Protein AF-A0A7J2HXV3-F1 (afdb_monomer)

Solvent-accessible surface area (backbone atoms only — not comparable to full-atom values): 4675 Å² total; per-residue (Å²): 132,83,78,56,60,65,61,53,46,51,52,50,52,52,56,49,49,61,31,48,77,71,74,41,82,67,48,55,60,57,53,9,63,74,72,71,47,56,51,70,58,34,48,52,49,48,52,51,36,38,74,71,65,78,43,74,71,82,56,75,74,77,93,84,79,87,87,83,88,78,87,89,132

Sequence (73 aa):
MEIDREKLKEKIVSVVDELNKKGIYPRVEEVARKIGISDAIAHDLVLELQAEGKIFARWVDKCKKILSTSIEW

Radius of gyration: 14.68 Å; Cα contacts (8 Å, |Δi|>4): 48; chains: 1; bounding box: 27×44×39 Å

Structure (mmCIF, N/CA/C/O backbone):
data_AF-A0A7J2HXV3-F1
#
_entry.id   AF-A0A7J2HXV3-F1
#
loop_
_atom_site.group_PDB
_atom_site.id
_atom_site.type_symbol
_atom_site.label_atom_id
_atom_site.label_alt_id
_atom_site.label_comp_id
_atom_site.label_asym_id
_atom_site.label_entity_id
_atom_site.label_seq_id
_atom_site.pdbx_PDB_ins_code
_atom_site.Cartn_x
_atom_site.Cartn_y
_atom_site.Cartn_z
_atom_site.occupancy
_atom_site.B_iso_or_equiv
_atom_site.auth_seq_id
_atom_site.auth_comp_id
_atom_site.auth_asym_id
_atom_site.auth_atom_id
_atom_site.pdbx_PDB_model_num
ATOM 1 N N . MET A 1 1 ? -0.684 4.582 -26.412 1.00 43.94 1 MET A N 1
ATOM 2 C CA . MET A 1 1 ? -1.519 4.338 -25.221 1.00 43.94 1 MET A CA 1
ATOM 3 C C . MET A 1 1 ? -0.655 4.670 -24.031 1.00 43.94 1 MET A C 1
ATOM 5 O O . MET A 1 1 ? 0.223 3.886 -23.694 1.00 43.94 1 MET A O 1
ATOM 9 N N . GLU A 1 2 ? -0.807 5.874 -23.497 1.00 53.53 2 GLU A N 1
ATOM 10 C CA . GLU A 1 2 ? -0.154 6.239 -22.247 1.00 53.53 2 GLU A CA 1
ATOM 11 C C . GLU A 1 2 ? -0.876 5.436 -21.168 1.00 53.53 2 GLU A C 1
ATOM 13 O O . GLU A 1 2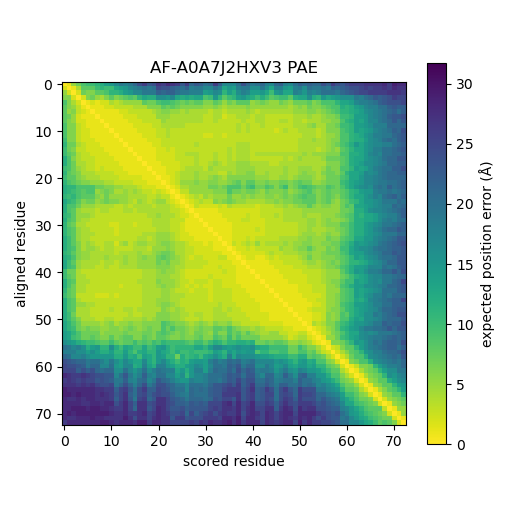 ? -2.063 5.625 -20.918 1.00 53.53 2 GLU A O 1
ATOM 18 N N . ILE A 1 3 ? -0.223 4.403 -20.644 1.00 58.84 3 ILE A N 1
ATOM 19 C CA . ILE A 1 3 ? -0.727 3.744 -19.446 1.00 58.84 3 ILE A CA 1
ATOM 20 C C . ILE A 1 3 ? -0.498 4.775 -18.346 1.00 58.84 3 ILE A C 1
ATOM 22 O O . ILE A 1 3 ? 0.628 4.913 -17.873 1.00 58.84 3 ILE A O 1
ATOM 26 N N . ASP A 1 4 ? -1.538 5.548 -18.022 1.00 78.06 4 ASP A N 1
ATOM 27 C CA . ASP A 1 4 ? -1.522 6.579 -16.986 1.00 78.06 4 ASP A CA 1
ATOM 28 C C . ASP A 1 4 ? -1.097 5.943 -15.658 1.00 78.06 4 ASP A C 1
ATOM 30 O O . ASP A 1 4 ? -1.910 5.381 -14.914 1.00 78.06 4 ASP A O 1
ATOM 34 N N . ARG A 1 5 ? 0.204 5.994 -15.357 1.00 76.38 5 ARG A N 1
ATOM 35 C CA . ARG A 1 5 ? 0.762 5.473 -14.102 1.00 76.38 5 ARG A CA 1
ATOM 36 C C . ARG A 1 5 ? 0.068 6.109 -12.901 1.00 76.38 5 ARG A C 1
ATOM 38 O O . ARG A 1 5 ? -0.140 5.433 -11.901 1.00 76.38 5 ARG A O 1
ATOM 45 N N . GLU A 1 6 ? -0.373 7.357 -13.029 1.00 81.56 6 GLU A N 1
ATOM 46 C CA . GLU A 1 6 ? -1.173 8.050 -12.017 1.00 81.56 6 GLU A CA 1
ATOM 47 C C . GLU A 1 6 ? -2.502 7.344 -11.724 1.00 81.56 6 GLU A C 1
ATOM 49 O O . GLU A 1 6 ? -2.822 7.110 -10.560 1.00 81.56 6 GLU A O 1
ATOM 54 N N . LYS A 1 7 ? -3.230 6.878 -12.746 1.00 85.12 7 LYS A N 1
ATOM 55 C CA . LYS A 1 7 ? -4.459 6.084 -12.553 1.00 85.12 7 LYS A CA 1
ATOM 56 C C . LYS A 1 7 ? -4.189 4.761 -11.847 1.00 85.12 7 LYS A C 1
ATOM 58 O O . LYS A 1 7 ? -5.018 4.298 -11.062 1.00 85.12 7 LYS A O 1
ATOM 63 N N . LEU A 1 8 ? -3.055 4.123 -12.143 1.00 85.81 8 LEU A N 1
ATOM 64 C CA . LEU A 1 8 ? -2.659 2.889 -11.465 1.00 85.81 8 LEU A CA 1
ATOM 65 C C . LEU A 1 8 ? -2.319 3.156 -9.997 1.00 85.81 8 LEU A C 1
ATOM 67 O O . LEU A 1 8 ? -2.805 2.430 -9.132 1.00 85.81 8 LEU A O 1
ATOM 71 N N . LYS A 1 9 ? -1.563 4.223 -9.711 1.00 84.19 9 LYS A N 1
ATOM 72 C CA . LYS A 1 9 ? -1.268 4.672 -8.343 1.00 84.19 9 LYS A CA 1
ATOM 73 C C . LYS A 1 9 ? -2.553 4.957 -7.564 1.00 84.19 9 LYS A C 1
ATOM 75 O O . LYS A 1 9 ? -2.707 4.465 -6.451 1.00 84.19 9 LYS A O 1
ATOM 80 N N . GLU A 1 10 ? -3.504 5.675 -8.158 1.00 87.69 10 GLU A N 1
ATOM 81 C CA . GLU A 1 10 ? -4.778 6.011 -7.513 1.00 87.69 10 GLU A CA 1
ATOM 82 C C . GLU A 1 10 ? -5.618 4.760 -7.205 1.00 87.69 10 G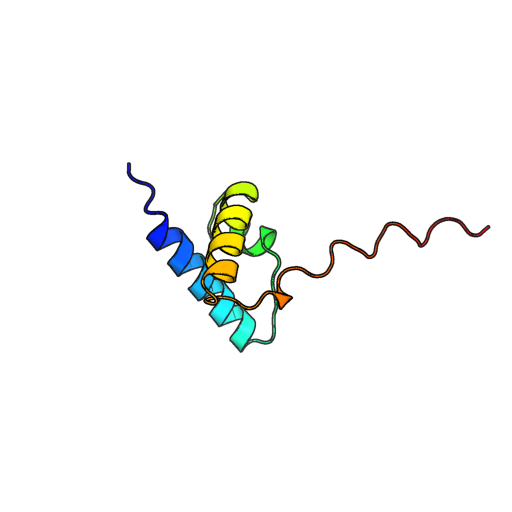LU A C 1
ATOM 84 O O . GLU A 1 10 ? -6.127 4.607 -6.094 1.00 87.69 10 GLU A O 1
ATOM 89 N N . LYS A 1 11 ? -5.681 3.798 -8.138 1.00 87.75 11 LYS A N 1
ATOM 90 C CA . LYS A 1 11 ? -6.324 2.497 -7.892 1.00 87.75 11 LYS A CA 1
ATOM 91 C C . LYS A 1 11 ? -5.644 1.709 -6.776 1.00 87.75 11 LYS A C 1
ATOM 93 O O . LYS A 1 11 ? -6.347 1.120 -5.957 1.00 87.75 11 LYS A O 1
ATOM 98 N N . ILE A 1 12 ? -4.309 1.690 -6.734 1.00 85.81 12 ILE A N 1
ATOM 99 C CA . ILE A 1 12 ? -3.552 1.032 -5.659 1.00 85.81 12 ILE A CA 1
ATOM 100 C C . ILE A 1 12 ? -3.931 1.656 -4.320 1.00 85.81 12 ILE A C 1
ATOM 102 O O . ILE A 1 12 ? -4.349 0.928 -3.425 1.00 85.81 12 ILE A O 1
ATOM 106 N N . VAL A 1 13 ? -3.866 2.984 -4.200 1.00 86.12 13 VAL A N 1
ATOM 107 C CA . VAL A 1 13 ? -4.224 3.704 -2.968 1.00 86.12 13 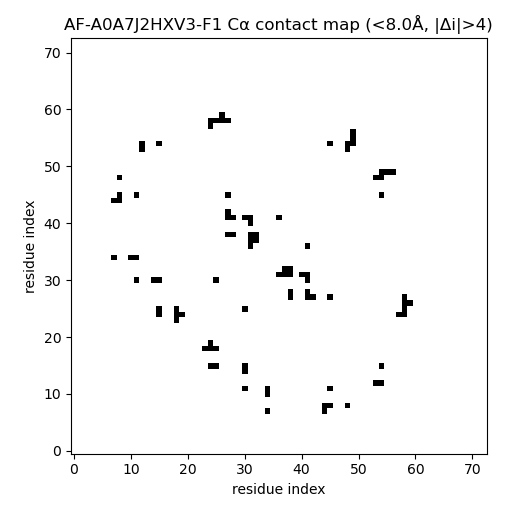VAL A CA 1
ATOM 108 C C . VAL A 1 13 ? -5.671 3.428 -2.562 1.00 86.12 13 VAL A C 1
ATOM 110 O O . VAL A 1 13 ? -5.928 3.164 -1.393 1.00 86.12 13 VAL A O 1
ATOM 113 N N . SER A 1 14 ? -6.611 3.424 -3.508 1.00 88.00 14 SER A N 1
ATOM 114 C CA . SER A 1 14 ? -8.022 3.147 -3.224 1.00 88.00 14 SER A CA 1
ATOM 115 C C . SER A 1 14 ? -8.230 1.729 -2.679 1.00 88.00 14 SER A C 1
ATOM 117 O O . SER A 1 14 ? -8.842 1.553 -1.628 1.00 88.00 14 SER A O 1
ATOM 119 N N . VAL A 1 15 ? -7.640 0.717 -3.326 1.00 85.25 15 VAL A N 1
ATOM 120 C CA . VAL A 1 15 ? -7.705 -0.681 -2.866 1.00 85.25 15 VAL A CA 1
ATOM 121 C C . VAL A 1 15 ? -7.034 -0.850 -1.499 1.00 85.25 15 VAL A C 1
ATOM 123 O O . VAL A 1 15 ? -7.554 -1.566 -0.641 1.00 85.25 15 VAL A O 1
ATOM 126 N N . VAL A 1 16 ? -5.886 -0.197 -1.300 1.00 81.81 16 VAL A N 1
ATOM 127 C CA . VAL A 1 16 ? -5.137 -0.167 -0.038 1.00 81.81 16 VAL A CA 1
ATOM 128 C C . VAL A 1 16 ? -5.990 0.420 1.081 1.00 81.81 16 VAL A C 1
ATOM 130 O O . VAL A 1 16 ? -6.108 -0.196 2.137 1.00 81.81 16 VAL A O 1
ATOM 133 N N . ASP A 1 17 ? -6.605 1.577 0.849 1.00 84.00 17 ASP A N 1
ATOM 134 C CA . ASP A 1 17 ? -7.432 2.289 1.822 1.00 84.00 17 ASP A CA 1
ATOM 135 C C . ASP A 1 17 ? -8.686 1.491 2.201 1.00 84.00 17 ASP A C 1
ATOM 137 O O . ASP A 1 17 ? -8.982 1.328 3.385 1.00 84.00 17 ASP A O 1
ATOM 141 N N . GLU A 1 18 ? -9.381 0.907 1.219 1.00 85.25 18 GLU A N 1
ATOM 142 C CA . GLU A 1 18 ? -10.538 0.040 1.467 1.00 85.25 18 GLU A CA 1
ATOM 143 C C . GLU A 1 18 ? -10.197 -1.155 2.363 1.00 85.25 18 GLU A C 1
ATOM 145 O O . GLU A 1 18 ? -10.989 -1.547 3.225 1.00 85.25 18 GLU A O 1
ATOM 150 N N . LEU A 1 19 ? -9.030 -1.761 2.149 1.00 81.19 19 LEU A N 1
ATOM 151 C CA . LEU A 1 19 ? -8.590 -2.916 2.925 1.00 81.19 19 LEU A CA 1
ATOM 152 C C . LEU A 1 19 ? -8.091 -2.488 4.306 1.00 81.19 19 LEU A C 1
ATOM 154 O O . LEU A 1 19 ? -8.453 -3.120 5.298 1.00 81.19 19 LEU A O 1
ATOM 158 N N . ASN A 1 20 ? -7.396 -1.355 4.398 1.00 78.75 20 ASN A N 1
ATOM 159 C CA . ASN A 1 20 ? -6.957 -0.779 5.664 1.00 78.75 20 ASN A CA 1
ATOM 160 C C . ASN A 1 20 ? -8.147 -0.383 6.559 1.00 78.75 20 ASN A C 1
ATOM 162 O O . ASN A 1 20 ? -8.140 -0.673 7.753 1.00 78.75 20 ASN A O 1
ATOM 166 N N . LYS A 1 21 ? -9.227 0.168 5.984 1.00 80.50 21 LYS A N 1
ATOM 167 C CA . LYS A 1 21 ? -10.506 0.420 6.683 1.00 80.50 21 LYS A CA 1
ATOM 168 C C . LYS A 1 21 ? -11.134 -0.848 7.262 1.00 80.50 21 LYS A C 1
ATOM 170 O O . LYS A 1 21 ? -11.832 -0.783 8.269 1.00 80.50 21 LYS A O 1
ATOM 175 N N . LYS A 1 22 ? -10.875 -2.003 6.646 1.00 80.44 22 LYS A N 1
ATOM 176 C CA . LYS A 1 22 ? -11.292 -3.327 7.136 1.00 80.44 22 LYS A CA 1
ATOM 177 C C . LYS A 1 22 ? -10.270 -3.960 8.091 1.00 80.44 22 LYS A C 1
ATOM 179 O O . LYS A 1 22 ? -10.482 -5.084 8.534 1.00 80.44 22 LYS A O 1
ATOM 184 N N . GLY A 1 23 ? -9.167 -3.272 8.397 1.00 76.62 23 GLY A N 1
ATOM 185 C CA . GLY A 1 23 ? -8.054 -3.794 9.195 1.00 76.62 23 GLY A CA 1
ATOM 186 C C . GLY A 1 23 ? -7.217 -4.858 8.475 1.00 76.62 23 GLY A C 1
ATOM 187 O O . GLY A 1 23 ? -6.479 -5.599 9.122 1.00 76.62 23 GLY A O 1
ATOM 188 N N . ILE A 1 24 ? -7.345 -4.960 7.150 1.00 77.25 24 ILE A N 1
ATOM 189 C CA . ILE A 1 24 ? -6.676 -5.951 6.307 1.00 77.25 24 ILE A CA 1
ATOM 190 C C . ILE A 1 24 ? -5.505 -5.280 5.588 1.00 77.25 24 ILE A C 1
ATOM 192 O O . ILE A 1 24 ? -5.673 -4.289 4.884 1.00 77.25 24 ILE A O 1
ATOM 196 N N . TYR A 1 25 ? -4.320 -5.869 5.720 1.00 76.25 25 TYR A N 1
ATOM 197 C CA . TYR A 1 25 ? -3.113 -5.454 5.008 1.00 76.25 25 TYR A CA 1
ATOM 198 C C . TYR A 1 25 ? -2.820 -6.496 3.920 1.00 76.25 25 TYR A C 1
ATOM 200 O O . TYR A 1 25 ? -2.217 -7.532 4.217 1.00 76.25 25 TYR A O 1
ATOM 208 N N . PRO A 1 26 ? -3.322 -6.317 2.688 1.00 74.56 26 PRO A N 1
ATOM 209 C CA . PRO A 1 26 ? -3.087 -7.267 1.611 1.00 74.56 26 PRO A CA 1
ATOM 210 C C . PRO A 1 26 ? -1.631 -7.175 1.132 1.00 74.56 26 PRO A C 1
ATOM 212 O O . PRO A 1 26 ? -0.914 -6.205 1.372 1.00 74.56 26 PRO A O 1
ATOM 215 N N . ARG A 1 27 ? -1.191 -8.207 0.418 1.00 81.31 27 ARG A N 1
ATOM 216 C CA . ARG A 1 27 ? 0.131 -8.224 -0.214 1.00 81.31 27 ARG A CA 1
ATOM 217 C C . ARG A 1 27 ? 0.110 -7.427 -1.513 1.00 81.31 27 ARG A C 1
ATOM 219 O O . ARG A 1 27 ? -0.931 -7.315 -2.159 1.00 81.31 27 ARG A O 1
ATOM 226 N N . VAL A 1 28 ? 1.281 -6.966 -1.947 1.00 82.62 28 VAL A N 1
ATOM 227 C CA . VAL A 1 28 ? 1.463 -6.320 -3.259 1.00 82.62 28 VAL A CA 1
ATOM 228 C C . VAL A 1 28 ? 0.924 -7.202 -4.390 1.00 82.62 28 VAL A C 1
ATOM 230 O O . VAL A 1 28 ? 0.233 -6.709 -5.272 1.00 82.62 28 VAL A O 1
ATOM 233 N N . GLU A 1 29 ? 1.147 -8.515 -4.316 1.00 83.00 29 GLU A N 1
ATOM 234 C CA . GLU A 1 29 ? 0.650 -9.492 -5.295 1.00 83.00 29 GLU A CA 1
ATOM 235 C C . GLU A 1 29 ? -0.884 -9.524 -5.390 1.00 83.00 29 GLU A C 1
ATOM 237 O O . GLU A 1 29 ? -1.438 -9.649 -6.479 1.00 83.00 29 GLU A O 1
ATOM 242 N N . GLU A 1 30 ? -1.585 -9.396 -4.262 1.00 83.25 30 GLU A N 1
ATOM 243 C CA . GLU A 1 30 ? -3.054 -9.370 -4.225 1.00 83.25 30 GLU A CA 1
ATOM 244 C C . GLU A 1 30 ? -3.584 -8.085 -4.862 1.00 83.25 30 GLU A C 1
ATOM 246 O O . GLU A 1 30 ? -4.542 -8.111 -5.636 1.00 83.25 30 GLU A O 1
ATOM 251 N N . VAL A 1 31 ? -2.924 -6.956 -4.591 1.00 84.00 31 VAL A N 1
ATOM 252 C CA . VAL A 1 31 ? -3.255 -5.677 -5.227 1.00 84.00 31 VAL A CA 1
ATOM 253 C C . VAL A 1 31 ? -2.969 -5.721 -6.727 1.00 84.00 31 VAL A C 1
ATOM 255 O O . VAL A 1 31 ? -3.808 -5.281 -7.513 1.00 84.00 31 VAL A O 1
ATOM 258 N N . ALA A 1 32 ? -1.851 -6.325 -7.137 1.00 85.88 32 ALA A N 1
ATOM 259 C CA . ALA A 1 32 ? -1.492 -6.519 -8.538 1.00 85.88 32 ALA A CA 1
ATOM 260 C C . ALA A 1 32 ? -2.578 -7.306 -9.288 1.00 85.88 32 ALA A C 1
ATOM 262 O O . ALA A 1 32 ? -3.091 -6.839 -10.306 1.00 85.88 32 ALA A O 1
ATOM 263 N N . ARG A 1 33 ? -3.015 -8.444 -8.725 1.00 86.56 33 ARG A N 1
ATOM 264 C CA . ARG A 1 33 ? -4.099 -9.272 -9.283 1.00 86.56 33 ARG A CA 1
ATOM 265 C C . ARG A 1 33 ? -5.422 -8.522 -9.360 1.00 86.56 33 ARG A C 1
ATOM 267 O O . ARG A 1 33 ? -6.123 -8.628 -10.361 1.00 86.56 33 ARG A O 1
ATOM 274 N N . LYS A 1 34 ? -5.763 -7.752 -8.324 1.00 84.56 34 LYS A N 1
ATOM 275 C CA . LYS A 1 34 ? -7.031 -7.014 -8.252 1.00 84.56 34 LYS A CA 1
ATOM 276 C C . LYS A 1 34 ? -7.101 -5.867 -9.264 1.00 84.56 34 LYS A C 1
ATOM 278 O O . LYS A 1 34 ? -8.184 -5.533 -9.735 1.00 84.56 34 LYS A O 1
ATOM 283 N N . ILE A 1 35 ? -5.956 -5.276 -9.601 1.00 84.25 35 ILE A N 1
ATOM 284 C CA . ILE A 1 35 ? -5.845 -4.184 -10.578 1.00 84.25 35 ILE A CA 1
ATOM 285 C C . ILE A 1 35 ? -5.559 -4.718 -11.992 1.00 84.25 35 ILE A C 1
ATOM 287 O O . ILE A 1 35 ? -5.803 -4.011 -12.969 1.00 84.25 35 ILE A O 1
ATOM 291 N N . GLY A 1 36 ? -5.109 -5.969 -12.116 1.00 86.50 36 GLY A N 1
ATOM 292 C CA . GLY A 1 36 ? -4.779 -6.604 -13.391 1.00 86.50 36 GLY A CA 1
ATOM 293 C C . GLY A 1 36 ? -3.426 -6.158 -13.950 1.00 86.50 36 GLY A C 1
ATOM 294 O O . GLY A 1 36 ? -3.274 -6.051 -15.164 1.00 86.50 36 GLY A O 1
ATOM 295 N N . ILE A 1 37 ? -2.462 -5.862 -13.076 1.00 86.31 37 ILE A N 1
ATOM 296 C CA . ILE A 1 37 ? -1.093 -5.476 -13.446 1.00 86.31 37 ILE A CA 1
ATOM 297 C C . ILE A 1 37 ? -0.090 -6.537 -13.001 1.00 86.31 37 ILE A C 1
ATOM 299 O O . ILE A 1 37 ? -0.365 -7.325 -12.096 1.00 86.31 37 ILE A O 1
ATOM 303 N N . SER A 1 38 ? 1.090 -6.537 -13.620 1.00 87.25 38 SER A N 1
ATOM 304 C CA . SER A 1 38 ? 2.194 -7.401 -13.199 1.00 87.25 38 SER A CA 1
ATOM 305 C C . SER A 1 38 ? 2.650 -7.065 -11.780 1.00 87.25 38 SER A C 1
ATOM 307 O O . SER A 1 38 ? 2.674 -5.896 -11.386 1.00 87.25 38 SER A O 1
ATOM 309 N N . ASP A 1 39 ? 3.079 -8.085 -11.040 1.00 83.50 39 ASP A N 1
ATOM 310 C CA . ASP A 1 39 ? 3.652 -7.963 -9.696 1.00 83.50 39 ASP A CA 1
ATOM 311 C C . ASP A 1 39 ? 4.813 -6.958 -9.649 1.00 83.50 39 ASP A C 1
ATOM 313 O O . ASP A 1 39 ? 4.829 -6.098 -8.773 1.00 83.50 39 ASP A O 1
ATOM 317 N N . ALA A 1 40 ? 5.712 -6.985 -10.638 1.00 84.75 40 ALA A N 1
ATOM 318 C CA . ALA A 1 40 ? 6.822 -6.045 -10.749 1.00 84.75 40 ALA A CA 1
ATOM 319 C C . ALA A 1 40 ? 6.354 -4.582 -10.834 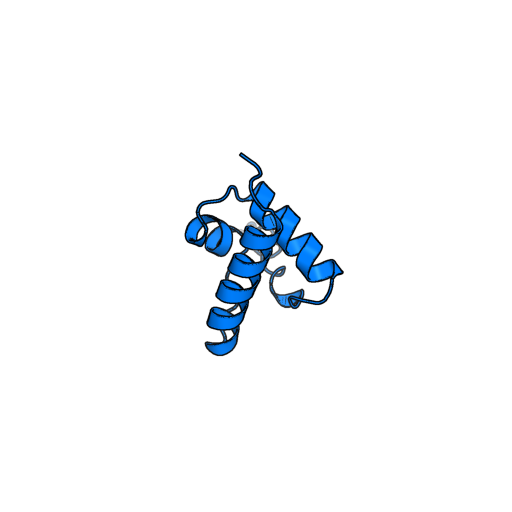1.00 84.75 40 ALA A C 1
ATOM 321 O O . ALA A 1 40 ? 6.905 -3.717 -10.160 1.00 84.75 40 ALA A O 1
ATOM 322 N N . ILE A 1 41 ? 5.302 -4.309 -11.616 1.00 86.62 41 ILE A N 1
ATOM 323 C CA . ILE A 1 41 ? 4.736 -2.959 -11.757 1.00 86.62 41 ILE A CA 1
ATOM 324 C C . ILE A 1 41 ? 4.058 -2.547 -10.452 1.00 86.62 41 ILE A C 1
ATOM 326 O O . ILE A 1 41 ? 4.251 -1.434 -9.979 1.00 86.62 41 ILE A O 1
ATOM 330 N N . ALA A 1 42 ? 3.283 -3.445 -9.842 1.00 85.06 42 ALA A N 1
ATOM 331 C CA . ALA A 1 42 ? 2.649 -3.168 -8.560 1.00 85.06 42 ALA A CA 1
ATOM 332 C C . ALA A 1 42 ? 3.686 -2.870 -7.471 1.00 85.06 42 ALA A C 1
ATOM 334 O O . ALA A 1 42 ? 3.482 -1.961 -6.675 1.00 85.06 42 ALA A O 1
ATOM 335 N N . HIS A 1 43 ? 4.801 -3.599 -7.452 1.00 84.56 43 HIS A N 1
ATOM 336 C CA . HIS A 1 43 ? 5.881 -3.397 -6.495 1.00 84.56 43 HIS A CA 1
ATOM 337 C C . HIS A 1 43 ? 6.577 -2.048 -6.688 1.00 84.56 43 HIS A C 1
ATOM 339 O O . HIS A 1 43 ? 6.795 -1.340 -5.709 1.00 84.56 43 HIS A O 1
ATOM 345 N N . ASP A 1 44 ? 6.872 -1.672 -7.934 1.00 88.06 44 ASP A N 1
ATOM 346 C CA . ASP A 1 44 ? 7.442 -0.366 -8.281 1.00 88.06 44 ASP A 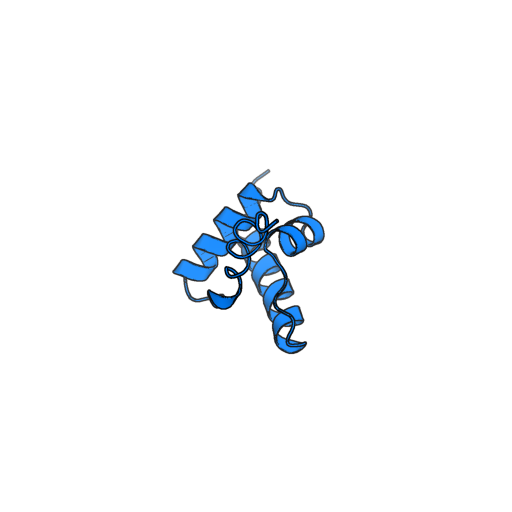CA 1
ATOM 347 C C . ASP A 1 44 ? 6.521 0.775 -7.813 1.00 88.06 44 ASP A C 1
ATOM 349 O O . ASP A 1 44 ? 6.928 1.640 -7.041 1.00 88.06 44 ASP A O 1
ATOM 353 N N . LEU A 1 45 ? 5.229 0.694 -8.149 1.00 86.31 45 LEU A N 1
ATOM 354 C CA . LEU A 1 45 ? 4.236 1.702 -7.771 1.00 86.31 45 LEU A CA 1
ATOM 355 C C . LEU A 1 45 ? 3.998 1.772 -6.255 1.00 86.31 45 LEU A C 1
ATOM 357 O O . LEU A 1 45 ? 3.806 2.857 -5.712 1.00 86.31 45 LEU A O 1
ATOM 361 N N . VAL A 1 46 ? 3.998 0.634 -5.556 1.00 84.75 46 VAL A N 1
ATOM 362 C CA . VAL A 1 46 ? 3.881 0.581 -4.089 1.00 84.75 46 VAL A CA 1
ATOM 363 C C . VAL A 1 46 ? 5.108 1.213 -3.433 1.00 84.75 46 VAL A C 1
ATOM 365 O O . VAL A 1 46 ? 4.949 1.995 -2.500 1.00 84.75 46 VAL A O 1
ATOM 368 N N . LEU A 1 47 ? 6.318 0.937 -3.926 1.00 84.94 47 LEU A N 1
ATOM 369 C CA . LEU A 1 47 ? 7.535 1.579 -3.424 1.00 84.94 47 LEU A CA 1
ATOM 370 C C . LEU A 1 47 ? 7.501 3.095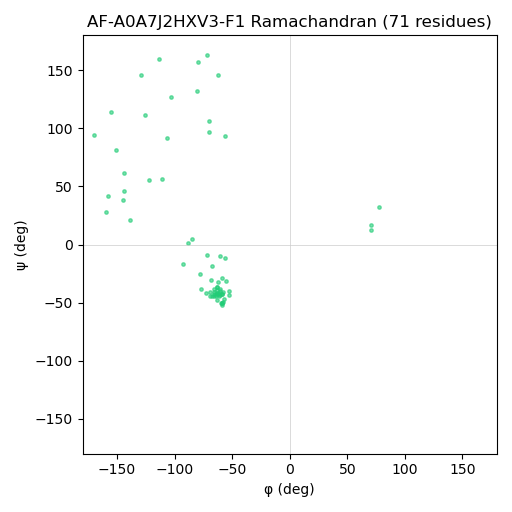 -3.627 1.00 84.94 47 LEU A C 1
ATOM 372 O O . LEU A 1 47 ? 7.814 3.832 -2.693 1.00 84.94 47 LEU A O 1
ATOM 376 N N . GLU A 1 48 ? 7.079 3.563 -4.804 1.00 86.62 48 GLU A N 1
ATOM 377 C CA . GLU A 1 48 ? 6.894 4.993 -5.066 1.00 86.62 48 GLU A CA 1
ATOM 378 C C . GLU A 1 48 ? 5.885 5.610 -4.088 1.00 86.62 48 GLU A C 1
ATOM 380 O O . GLU A 1 48 ? 6.190 6.591 -3.417 1.00 86.62 48 GLU A O 1
ATOM 385 N N . LEU A 1 49 ? 4.709 4.996 -3.928 1.00 85.75 49 LEU A N 1
ATOM 386 C CA . LEU A 1 49 ? 3.667 5.477 -3.015 1.00 85.75 49 LEU A CA 1
ATOM 387 C C . LEU A 1 49 ? 4.112 5.474 -1.545 1.00 85.75 49 LEU A C 1
ATOM 389 O O . LEU A 1 49 ?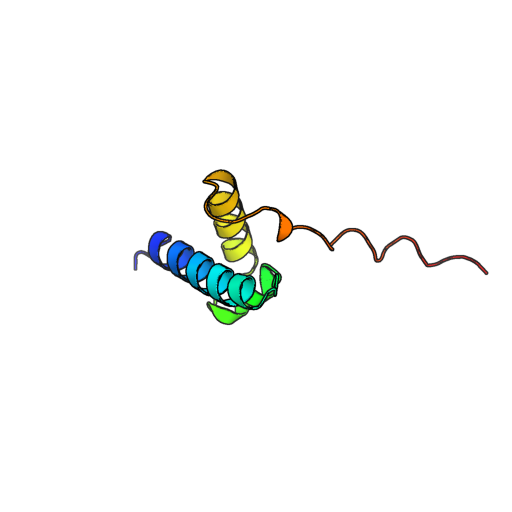 3.668 6.317 -0.762 1.00 85.75 49 LEU A O 1
ATOM 393 N N . GLN A 1 50 ? 4.971 4.530 -1.159 1.00 83.88 50 GLN A N 1
ATOM 394 C CA . GLN A 1 50 ? 5.560 4.460 0.174 1.00 83.88 50 GLN A CA 1
ATOM 395 C C . GLN A 1 50 ? 6.603 5.565 0.374 1.00 83.88 50 GLN A C 1
ATOM 397 O O . GLN A 1 50 ? 6.617 6.197 1.429 1.00 83.88 50 GLN A O 1
ATOM 402 N N . ALA A 1 51 ? 7.440 5.829 -0.632 1.00 85.12 51 ALA A N 1
ATOM 403 C CA . ALA A 1 51 ? 8.387 6.942 -0.621 1.00 85.12 51 ALA A CA 1
ATOM 404 C C . ALA A 1 51 ? 7.668 8.303 -0.575 1.00 85.12 51 ALA A C 1
ATOM 406 O O . ALA A 1 51 ? 8.110 9.209 0.126 1.00 85.12 51 ALA A O 1
ATOM 407 N N . GLU A 1 52 ? 6.521 8.423 -1.250 1.00 84.19 52 GLU A N 1
ATOM 408 C CA . GLU A 1 52 ? 5.633 9.592 -1.197 1.00 84.19 52 GLU A CA 1
ATOM 409 C C . GLU A 1 52 ? 4.865 9.717 0.139 1.00 84.19 52 GLU A C 1
ATOM 411 O O . GLU A 1 52 ? 4.190 10.719 0.368 1.00 84.19 52 GLU A O 1
ATOM 416 N N . GLY A 1 53 ? 4.921 8.711 1.022 1.00 81.00 53 GLY A N 1
ATOM 417 C CA . GLY A 1 53 ? 4.188 8.698 2.294 1.00 81.00 53 GLY A CA 1
ATOM 418 C C . GLY A 1 53 ? 2.670 8.527 2.152 1.00 81.00 53 GLY A C 1
ATOM 419 O O . GLY A 1 53 ? 1.937 8.722 3.121 1.00 81.00 53 GLY A O 1
ATOM 420 N N . LYS A 1 54 ? 2.181 8.150 0.963 1.00 79.25 54 LYS A N 1
ATOM 421 C CA . LYS A 1 54 ? 0.750 7.930 0.683 1.00 79.25 54 LYS A CA 1
ATOM 422 C C . LYS A 1 54 ? 0.241 6.595 1.218 1.00 79.25 54 LYS A C 1
ATOM 424 O O . LYS A 1 54 ? -0.949 6.461 1.490 1.00 79.25 54 LYS A O 1
ATOM 429 N N . ILE A 1 55 ? 1.127 5.610 1.374 1.00 77.44 55 ILE A N 1
ATOM 430 C CA . ILE A 1 55 ? 0.807 4.305 1.963 1.00 77.44 55 ILE A CA 1
ATOM 431 C C . ILE A 1 55 ? 1.810 3.949 3.064 1.00 77.44 55 ILE A C 1
ATOM 433 O O . ILE A 1 55 ? 2.994 4.272 2.987 1.00 77.44 55 ILE A O 1
ATOM 437 N N . PHE A 1 56 ? 1.340 3.262 4.107 1.00 67.50 56 PHE A N 1
ATOM 438 C CA . PHE A 1 56 ? 2.190 2.857 5.227 1.00 67.50 56 PHE A CA 1
ATOM 439 C C . PHE A 1 56 ? 3.006 1.599 4.897 1.00 67.50 56 PHE A C 1
ATOM 441 O O . PHE A 1 56 ? 2.454 0.574 4.508 1.00 67.50 56 PHE A O 1
ATOM 448 N N . ALA A 1 57 ? 4.310 1.634 5.186 1.00 57.00 57 ALA A N 1
ATOM 449 C CA . ALA A 1 57 ? 5.286 0.554 4.971 1.00 57.00 57 ALA A CA 1
ATOM 450 C C . ALA A 1 57 ? 4.955 -0.802 5.630 1.00 57.00 57 ALA A C 1
ATOM 452 O O . ALA A 1 57 ? 5.582 -1.812 5.319 1.00 57.00 57 ALA A O 1
ATOM 453 N N . ARG A 1 58 ? 3.958 -0.860 6.527 1.00 59.41 58 ARG A N 1
ATOM 454 C CA . ARG A 1 58 ? 3.511 -2.102 7.191 1.00 59.41 58 ARG A CA 1
ATOM 455 C C . ARG A 1 58 ? 3.008 -3.172 6.200 1.00 59.41 58 ARG A C 1
ATOM 457 O O . ARG A 1 58 ? 2.821 -4.322 6.574 1.00 59.41 58 ARG A O 1
ATOM 464 N N . TRP A 1 59 ? 2.842 -2.798 4.936 1.00 60.16 59 TRP A N 1
ATOM 465 C CA . TRP A 1 59 ? 2.562 -3.666 3.796 1.00 60.16 59 TRP A CA 1
ATOM 466 C C . TRP A 1 59 ? 3.710 -4.613 3.413 1.00 60.16 59 TRP A C 1
ATOM 468 O O . TRP A 1 59 ? 3.475 -5.619 2.743 1.00 60.16 59 TRP A O 1
ATOM 478 N N . VAL A 1 60 ? 4.936 -4.335 3.862 1.00 50.22 60 VAL A N 1
ATOM 479 C CA . VAL A 1 60 ? 6.141 -5.091 3.500 1.00 50.22 60 VAL A CA 1
ATOM 480 C C . VAL A 1 60 ? 6.672 -5.870 4.702 1.00 50.22 60 VAL A C 1
ATOM 482 O O . VAL A 1 60 ? 7.815 -5.695 5.093 1.00 50.22 60 VAL A O 1
ATOM 485 N N . ASP A 1 61 ? 5.872 -6.733 5.333 1.00 49.59 61 ASP A N 1
ATOM 486 C CA . ASP A 1 61 ? 6.455 -7.644 6.329 1.00 49.59 61 ASP A CA 1
ATOM 487 C 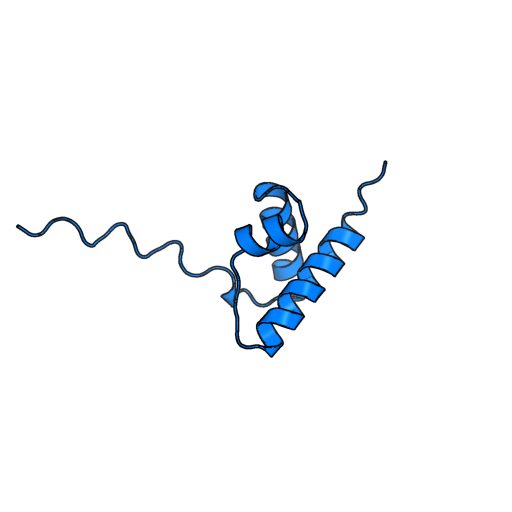C . ASP A 1 61 ? 5.706 -8.975 6.471 1.00 49.59 61 ASP A C 1
ATOM 489 O O . ASP A 1 61 ? 4.896 -9.187 7.373 1.00 49.59 61 ASP A O 1
ATOM 493 N N . LYS A 1 62 ? 5.998 -9.904 5.545 1.00 46.38 62 LYS A N 1
ATOM 494 C CA . LYS A 1 62 ? 6.127 -11.336 5.886 1.00 46.38 62 LYS A CA 1
ATOM 495 C C . LYS A 1 62 ? 6.910 -12.193 4.876 1.00 46.38 62 LYS A C 1
ATOM 497 O O . LYS A 1 62 ? 6.683 -13.397 4.810 1.00 46.38 62 LYS A O 1
ATOM 502 N N . CYS A 1 63 ? 7.867 -11.635 4.128 1.00 40.75 63 CYS A N 1
ATOM 503 C CA . CYS A 1 63 ? 8.793 -12.456 3.323 1.00 40.75 63 CYS A CA 1
ATOM 504 C C . CYS A 1 63 ? 10.013 -12.983 4.110 1.00 40.75 63 CYS A C 1
ATOM 506 O O . CYS A 1 63 ? 10.866 -13.647 3.534 1.00 40.75 63 CYS A O 1
ATOM 508 N N . LYS A 1 64 ? 10.099 -12.767 5.433 1.00 44.94 64 LYS A N 1
ATOM 509 C CA . LYS A 1 64 ? 11.168 -13.326 6.286 1.00 44.94 64 LYS A CA 1
ATOM 510 C C . LYS A 1 64 ? 10.643 -14.192 7.433 1.00 44.94 64 LYS A C 1
ATOM 512 O O . LYS A 1 64 ? 10.949 -13.932 8.593 1.00 44.94 64 LYS A O 1
ATOM 517 N N . LYS A 1 65 ? 9.846 -15.229 7.148 1.00 43.12 65 LYS A N 1
ATOM 518 C CA . LYS A 1 65 ? 9.573 -16.269 8.164 1.00 43.12 65 LYS A CA 1
ATOM 519 C C . LYS A 1 65 ? 9.118 -17.631 7.621 1.00 43.12 65 LYS A C 1
ATOM 521 O O . LYS A 1 65 ? 8.217 -18.221 8.194 1.00 43.12 65 LYS A O 1
ATOM 526 N N . ILE A 1 66 ? 9.718 -18.146 6.540 1.00 45.06 66 ILE A N 1
ATOM 527 C CA . ILE A 1 66 ? 9.616 -19.584 6.181 1.00 45.06 66 ILE A CA 1
ATOM 528 C C . ILE A 1 66 ? 10.937 -20.099 5.564 1.00 45.06 66 ILE A C 1
ATOM 530 O O . ILE A 1 66 ? 10.933 -20.746 4.528 1.00 45.06 66 ILE A O 1
ATOM 534 N N . LEU A 1 67 ? 12.095 -19.784 6.158 1.00 44.53 67 LEU A N 1
ATOM 535 C CA . LEU A 1 67 ? 13.376 -20.433 5.801 1.00 44.53 67 LEU A CA 1
ATOM 536 C C . LEU A 1 67 ? 14.254 -20.768 7.027 1.00 44.53 67 LEU A C 1
ATOM 538 O O . LEU A 1 67 ? 15.460 -20.944 6.902 1.00 44.53 67 LEU A O 1
ATOM 542 N N . SER A 1 68 ? 13.685 -20.868 8.236 1.00 45.59 68 SER A N 1
ATOM 543 C CA . SER A 1 68 ? 14.462 -21.264 9.431 1.00 45.59 68 SER A CA 1
ATOM 544 C C . SER A 1 68 ? 13.666 -22.121 10.419 1.00 45.59 68 SER A C 1
ATOM 546 O O . SER A 1 68 ? 13.770 -21.949 11.629 1.00 45.59 68 SER A O 1
ATOM 548 N N . THR A 1 69 ? 12.829 -23.033 9.921 1.00 46.50 69 THR A N 1
ATOM 549 C CA . THR A 1 69 ? 12.237 -24.093 10.763 1.00 46.50 69 THR A CA 1
ATOM 550 C C . THR A 1 69 ? 12.123 -25.387 9.960 1.00 46.50 69 THR A C 1
ATOM 552 O O . THR A 1 69 ? 11.048 -25.867 9.627 1.00 46.50 69 THR A O 1
ATOM 555 N N . SER A 1 70 ? 13.280 -25.872 9.535 1.00 49.12 70 SER A N 1
ATOM 556 C CA . SER A 1 70 ? 13.579 -27.215 9.024 1.00 49.12 70 SER A CA 1
ATOM 557 C C . SER A 1 70 ? 15.105 -27.192 8.969 1.00 49.12 70 SER A C 1
ATOM 559 O O . SER A 1 70 ? 15.666 -26.518 8.117 1.00 49.12 70 SER A O 1
ATOM 561 N N . ILE A 1 71 ? 15.832 -27.651 9.980 1.00 51.84 71 ILE A N 1
ATOM 562 C CA . ILE A 1 71 ? 16.020 -29.056 10.331 1.00 51.84 71 ILE A CA 1
ATOM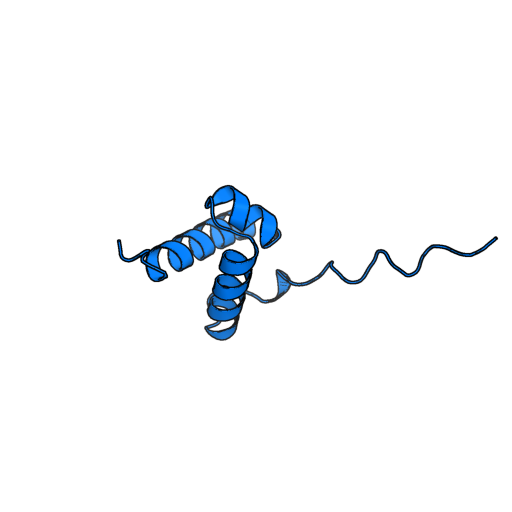 563 C C . ILE A 1 71 ? 16.367 -29.115 11.829 1.00 51.84 71 ILE A C 1
ATOM 565 O O . ILE A 1 71 ? 17.426 -28.649 12.235 1.00 51.84 71 ILE A O 1
ATOM 569 N N . GLU A 1 72 ? 15.486 -29.693 12.633 1.00 45.81 72 GLU A N 1
ATOM 570 C CA . GLU A 1 72 ? 15.880 -30.473 13.806 1.00 45.81 72 GLU A CA 1
ATOM 571 C C . GLU A 1 72 ? 15.188 -31.817 13.620 1.00 45.81 72 GLU A C 1
ATOM 573 O O . GLU A 1 72 ? 13.962 -31.827 13.557 1.00 45.81 72 GLU A O 1
ATOM 578 N N . TRP A 1 73 ? 15.974 -32.865 13.371 1.00 47.31 73 TRP A N 1
ATOM 579 C CA . TRP A 1 73 ? 15.839 -34.275 13.773 1.00 47.31 73 TRP A CA 1
ATOM 580 C C . TRP A 1 73 ? 17.005 -35.044 13.146 1.00 47.31 73 TRP A C 1
ATOM 582 O O . TRP A 1 73 ? 17.177 -34.949 11.908 1.00 47.31 73 TRP A O 1
#

Nearest PDB structures (foldseek):
  1g3t-assembly1_B  TM=8.058E-01  e=9.402E-02  Corynebacterium diphtheriae
  1xcv-assembly1_A-2  TM=8.339E-01  e=1.001E-01  Corynebacterium diphtheriae
  1g3s-assembly1_A  TM=8.415E-01  e=1.458E-01  Corynebacterium diphtheriae
  1g3y-assembly1_A-2  TM=8.098E-01  e=1.552E-01  Corynebacterium diphtheriae
  5n07-assembly1_A-2  TM=8.994E-01  e=1.575E+00  Streptomyces coelicolor A3(2)

Mean predicted aligned error: 9.79 Å

Secondary structure (DSSP, 8-state):
----HHHHHHHHHHHHHHHHHTT----HHHHHHHHT--HHHHHHHHHHHHHTTSS-GGGS--SSSSSSS----

pLDDT: mean 73.79, std 15.78, range [40.75, 88.06]

Foldseek 3Di:
DPPPLVVLLVQLLVVCVVCVVVVHQDELVVSCVVSVHDSVSSVVSVVVCVVVVSHPPVNPDDPPDDPPDDDDD